Protein AF-A0A698FEM6-F1 (afdb_monomer)

Organism: Campylobacter jejuni (NCBI:txid197)

Radius of gyration: 14.8 Å; Cα contacts (8 Å, |Δi|>4): 70; chains: 1; bounding box: 32×26×43 Å

InterPro domains:
  IPR012312 Hemerythrin-like [PF01814] (4-113)
  IPR012827 Hemerythrin, metal-binding domain [TIGR02481] (4-114)
  IPR012827 Hemerythrin, metal-binding domain [cd12107] (4-113)
  IPR016131 Haemerythrin, iron-binding site [PS00550] (47-70)
  IPR035938 Hemerythrin-like superfamily [G3DSA:1.20.120.50] (2-117)
  IPR035938 Hemerythrin-like superfamily [SSF47188] (4-114)

Structure (mmCIF, N/CA/C/O backbone):
data_AF-A0A698FEM6-F1
#
_entry.id   AF-A0A698FEM6-F1
#
loop_
_atom_site.group_PDB
_atom_site.id
_atom_site.type_symbol
_atom_site.label_atom_id
_atom_site.label_alt_id
_atom_site.label_comp_id
_atom_site.label_asym_id
_atom_site.label_entity_id
_atom_site.label_seq_id
_atom_site.pdbx_PDB_ins_code
_atom_site.Cartn_x
_atom_site.Cartn_y
_atom_site.Cartn_z
_atom_site.occupancy
_atom_site.B_iso_or_equiv
_atom_site.auth_seq_id
_atom_site.auth_comp_id
_atom_site.auth_asym_id
_atom_site.auth_atom_id
_atom_site.pdbx_PDB_model_num
ATOM 1 N N . MET A 1 1 ? -10.055 13.466 13.449 1.00 62.91 1 MET A N 1
ATOM 2 C CA . MET A 1 1 ? -8.739 13.606 14.125 1.00 62.91 1 MET A CA 1
ATOM 3 C C . MET A 1 1 ? -7.825 12.403 13.871 1.00 62.91 1 MET A C 1
ATOM 5 O O . MET A 1 1 ? -6.694 12.647 13.484 1.00 62.91 1 MET A O 1
ATOM 9 N N . TYR A 1 2 ? -8.289 11.148 14.014 1.00 70.62 2 TYR A N 1
ATOM 10 C CA . TYR A 1 2 ? -7.604 9.957 13.457 1.00 70.62 2 TYR A CA 1
ATOM 11 C C . TYR A 1 2 ? -8.170 9.542 12.093 1.00 70.62 2 TYR A C 1
ATOM 13 O O . TYR A 1 2 ? -7.403 9.303 11.171 1.00 70.62 2 TYR A O 1
ATOM 21 N N . ASP A 1 3 ? -9.493 9.589 11.942 1.00 76.38 3 ASP A N 1
ATOM 22 C CA . ASP A 1 3 ? -10.199 9.291 10.687 1.00 76.38 3 ASP A CA 1
ATOM 23 C C . ASP A 1 3 ? -9.662 10.118 9.498 1.00 76.38 3 ASP A C 1
ATOM 25 O O . ASP A 1 3 ? -9.105 9.580 8.552 1.00 76.38 3 ASP A O 1
ATOM 29 N N . GLU A 1 4 ? -9.618 11.450 9.633 1.00 87.00 4 GLU A N 1
ATOM 30 C CA . GLU A 1 4 ? -9.022 12.348 8.622 1.00 87.00 4 GLU A CA 1
ATOM 31 C C . GLU A 1 4 ? -7.537 12.064 8.302 1.00 87.00 4 GLU A C 1
ATOM 33 O O . GLU A 1 4 ? -7.063 12.365 7.200 1.00 87.00 4 GLU A O 1
ATOM 38 N N . LEU A 1 5 ? -6.767 11.541 9.267 1.00 90.81 5 LEU A N 1
ATOM 39 C CA . LEU A 1 5 ? -5.367 11.167 9.046 1.00 90.81 5 LEU A CA 1
ATOM 40 C C . LEU A 1 5 ? -5.291 9.886 8.210 1.00 90.81 5 LEU A C 1
ATOM 42 O O . LEU A 1 5 ? -4.546 9.863 7.227 1.00 90.81 5 LEU A O 1
ATOM 46 N N . LEU A 1 6 ? -6.065 8.863 8.581 1.00 91.44 6 LEU A N 1
ATOM 47 C CA . LEU A 1 6 ? -6.136 7.583 7.876 1.00 91.44 6 LEU A CA 1
ATOM 48 C C . LEU A 1 6 ? -6.689 7.774 6.459 1.00 91.44 6 LEU A C 1
ATOM 50 O O . LEU A 1 6 ? -6.033 7.363 5.506 1.00 91.44 6 LEU A O 1
ATOM 54 N N . ASP A 1 7 ? -7.754 8.558 6.285 1.00 91.69 7 ASP A N 1
ATOM 55 C CA . ASP A 1 7 ? -8.291 8.941 4.972 1.00 91.69 7 ASP A CA 1
ATOM 56 C C . ASP A 1 7 ? -7.225 9.578 4.072 1.00 91.69 7 ASP A C 1
ATOM 58 O O . ASP A 1 7 ? -7.100 9.287 2.875 1.00 91.69 7 ASP A O 1
ATOM 62 N N . LYS A 1 8 ? -6.398 10.464 4.640 1.00 95.19 8 LYS A N 1
ATOM 63 C CA . LYS A 1 8 ? -5.298 11.092 3.900 1.00 95.19 8 LYS A CA 1
ATOM 64 C C . LYS A 1 8 ? -4.227 10.072 3.512 1.00 95.19 8 LYS A C 1
ATOM 66 O O . LYS A 1 8 ? -3.629 10.199 2.438 1.00 95.19 8 LYS A O 1
ATOM 71 N N . GLN A 1 9 ? -3.955 9.086 4.361 1.00 95.94 9 GLN A N 1
ATOM 72 C CA . GLN A 1 9 ? -3.014 8.003 4.072 1.00 95.94 9 GLN A CA 1
ATOM 73 C C . GLN A 1 9 ? -3.560 7.060 2.994 1.00 95.94 9 GLN A C 1
ATOM 75 O O . GLN A 1 9 ? -2.846 6.785 2.024 1.00 95.94 9 GLN A O 1
ATOM 80 N N . HIS A 1 10 ? -4.836 6.680 3.072 1.00 95.25 10 HIS A N 1
ATOM 81 C CA . HIS A 1 10 ? -5.548 5.929 2.036 1.00 95.25 10 HIS A CA 1
ATOM 82 C C . HIS A 1 10 ? -5.514 6.660 0.692 1.00 95.25 10 HIS A C 1
ATOM 84 O O . HIS A 1 10 ? -5.177 6.071 -0.337 1.00 95.25 10 HIS A O 1
ATOM 90 N N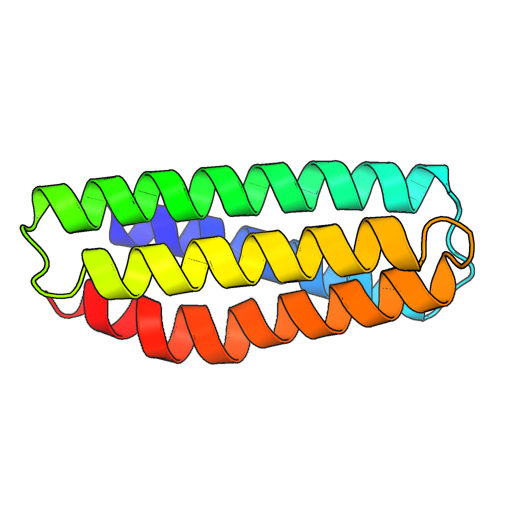 . LEU A 1 11 ? -5.747 7.977 0.687 1.00 95.50 11 LEU A N 1
ATOM 91 C CA . LEU A 1 11 ? -5.639 8.798 -0.521 1.00 95.50 11 LEU A CA 1
ATOM 92 C C . LEU A 1 11 ? -4.224 8.769 -1.120 1.00 95.50 11 LEU A C 1
ATOM 94 O O . LEU A 1 11 ? -4.068 8.782 -2.345 1.00 95.50 11 LEU A O 1
ATOM 98 N N . ASN A 1 12 ? -3.179 8.739 -0.291 1.00 96.62 12 ASN A N 1
ATOM 99 C CA . ASN A 1 12 ? -1.803 8.633 -0.778 1.00 96.62 12 ASN A CA 1
ATOM 100 C C . ASN A 1 12 ? -1.525 7.254 -1.398 1.00 96.62 12 ASN A C 1
ATOM 102 O O . ASN A 1 12 ? -0.910 7.194 -2.465 1.00 96.62 12 ASN A O 1
ATOM 106 N N . LEU A 1 13 ? -2.034 6.168 -0.804 1.00 96.62 13 LEU A N 1
ATOM 107 C CA . LEU A 1 13 ? -1.977 4.824 -1.396 1.00 96.62 13 LEU A CA 1
ATOM 108 C C . LEU A 1 13 ? -2.731 4.771 -2.733 1.00 96.62 13 LEU A C 1
ATOM 110 O O . LEU A 1 13 ? -2.207 4.249 -3.719 1.00 96.62 13 LEU A O 1
ATOM 114 N N . TYR A 1 14 ? -3.904 5.404 -2.821 1.00 95.12 14 TYR A N 1
ATOM 115 C CA . TYR A 1 14 ? -4.668 5.511 -4.067 1.00 95.12 14 TYR A CA 1
ATOM 116 C C . TYR A 1 14 ? -3.913 6.282 -5.159 1.00 95.12 14 TYR A C 1
ATOM 118 O O . TYR A 1 14 ? -3.853 5.859 -6.317 1.00 95.12 14 TYR A O 1
ATOM 126 N N . LYS A 1 15 ? -3.269 7.403 -4.811 1.00 96.69 15 LYS A N 1
ATOM 127 C CA . LYS A 1 15 ? -2.409 8.153 -5.744 1.00 96.69 15 LYS A CA 1
ATOM 128 C C . LYS A 1 15 ? -1.238 7.307 -6.241 1.00 96.69 15 LYS A C 1
ATOM 130 O O . LYS A 1 15 ? -0.924 7.352 -7.433 1.00 96.69 15 LYS A O 1
ATOM 135 N N . LEU A 1 16 ? -0.621 6.526 -5.356 1.00 96.50 16 LEU A N 1
ATOM 136 C CA . LEU A 1 16 ? 0.457 5.615 -5.723 1.00 96.50 16 LEU A CA 1
ATOM 137 C C . LEU A 1 16 ? -0.035 4.501 -6.661 1.00 96.50 16 LEU A C 1
ATOM 139 O O . LEU A 1 16 ? 0.638 4.205 -7.647 1.00 96.50 16 LEU A O 1
ATOM 143 N N . SER A 1 17 ? -1.233 3.963 -6.417 1.00 95.25 17 SER A N 1
ATOM 144 C CA . SER A 1 17 ? -1.892 2.976 -7.286 1.00 95.25 17 SER A CA 1
ATOM 145 C C . SER A 1 17 ? -2.102 3.520 -8.694 1.00 95.25 17 SER A C 1
ATOM 147 O O . SER A 1 17 ? -1.661 2.921 -9.674 1.00 95.25 17 SER A O 1
ATOM 149 N N . ASN A 1 18 ? -2.635 4.737 -8.813 1.00 94.88 18 ASN A N 1
ATOM 150 C CA . ASN A 1 18 ? -2.796 5.390 -10.112 1.00 94.88 18 ASN A CA 1
ATOM 151 C C . ASN A 1 18 ? -1.460 5.606 -10.832 1.00 94.88 18 ASN A C 1
ATOM 153 O O . ASN A 1 18 ? -1.346 5.348 -12.032 1.00 94.88 18 ASN A O 1
ATOM 157 N N . LYS A 1 19 ? -0.429 6.057 -10.107 1.00 94.19 19 LYS A N 1
ATOM 158 C CA . LYS A 1 19 ? 0.922 6.236 -10.657 1.00 94.19 19 LYS A CA 1
ATOM 159 C C . LYS A 1 19 ? 1.477 4.917 -11.197 1.00 94.19 19 LYS A C 1
ATOM 161 O O . LYS A 1 19 ? 2.024 4.900 -12.298 1.00 94.19 19 LYS A O 1
ATOM 166 N N . LEU A 1 20 ? 1.299 3.822 -10.464 1.00 93.69 20 LEU A N 1
ATOM 167 C CA . LEU A 1 20 ? 1.783 2.502 -10.854 1.00 93.69 20 LEU A CA 1
ATOM 168 C C . LEU A 1 20 ? 1.002 1.923 -12.048 1.00 93.69 20 LEU A C 1
ATOM 170 O O . LEU A 1 20 ? 1.610 1.461 -13.013 1.00 93.69 20 LEU A O 1
ATOM 174 N N . SER A 1 21 ? -0.322 2.081 -12.066 1.00 93.81 21 SER A N 1
ATOM 175 C CA . SER A 1 21 ? -1.173 1.750 -13.216 1.00 93.81 21 SER A CA 1
ATOM 176 C C . SER A 1 21 ? -0.783 2.521 -14.488 1.00 93.81 21 SER A C 1
ATOM 178 O O . SER A 1 21 ? -0.842 1.973 -15.588 1.00 93.81 21 SER A O 1
ATOM 180 N N . LEU A 1 22 ? -0.360 3.787 -14.377 1.00 93.31 22 LEU A N 1
ATOM 181 C CA . LEU A 1 22 ? 0.170 4.554 -15.514 1.00 93.31 22 LEU A CA 1
ATOM 182 C C . LEU A 1 22 ? 1.560 4.075 -15.944 1.00 93.31 22 LEU A C 1
ATOM 184 O O . LEU A 1 22 ? 1.859 4.050 -17.138 1.00 93.31 22 LEU A O 1
ATOM 188 N N . MET A 1 23 ? 2.407 3.683 -14.991 1.00 92.38 23 MET A N 1
ATOM 189 C CA . MET A 1 23 ? 3.723 3.112 -15.275 1.00 92.38 23 MET A CA 1
ATOM 190 C C . MET A 1 23 ? 3.613 1.805 -16.064 1.00 92.38 23 MET A C 1
ATOM 192 O O . MET A 1 23 ? 4.338 1.654 -17.041 1.00 92.38 23 MET A O 1
ATOM 196 N N . ASN A 1 24 ? 2.647 0.939 -15.743 1.00 91.69 24 ASN A N 1
ATOM 197 C CA . ASN A 1 24 ? 2.397 -0.314 -16.471 1.00 91.69 24 ASN A CA 1
ATOM 198 C C . ASN A 1 24 ? 2.005 -0.126 -17.950 1.00 91.69 24 ASN A C 1
ATOM 200 O O . ASN A 1 24 ? 2.057 -1.076 -18.722 1.00 91.69 24 ASN A O 1
ATOM 204 N N . LYS A 1 25 ? 1.645 1.090 -18.382 1.00 92.38 25 LYS A N 1
ATOM 205 C CA . LYS A 1 25 ? 1.312 1.394 -19.787 1.00 92.38 25 LYS A CA 1
ATOM 206 C C . LYS A 1 25 ? 2.528 1.782 -20.637 1.00 92.38 25 LYS A C 1
ATOM 208 O O . LYS A 1 25 ? 2.365 2.095 -21.814 1.00 92.38 25 LYS A O 1
ATOM 213 N N . ARG A 1 26 ? 3.734 1.823 -20.060 1.00 91.44 26 ARG A N 1
ATOM 214 C CA . ARG A 1 26 ? 4.970 2.225 -20.750 1.00 91.44 26 ARG A CA 1
ATOM 215 C C . ARG A 1 26 ? 6.178 1.427 -20.266 1.00 91.44 26 ARG A C 1
ATOM 217 O O . ARG A 1 26 ? 6.121 0.733 -19.259 1.00 91.44 26 ARG A O 1
ATOM 224 N N . CYS A 1 27 ? 7.309 1.574 -20.951 1.00 86.56 27 CYS A N 1
ATOM 225 C CA . CYS A 1 27 ? 8.578 1.039 -20.461 1.00 86.56 27 CYS A CA 1
ATOM 226 C C . CYS A 1 27 ? 9.016 1.786 -19.192 1.00 86.56 27 CYS A C 1
ATOM 228 O O . CYS A 1 27 ? 9.215 3.003 -19.216 1.00 86.56 27 CYS A O 1
ATOM 230 N N . VAL A 1 28 ? 9.177 1.044 -18.098 1.00 90.50 28 VAL A N 1
ATOM 231 C CA . VAL A 1 28 ? 9.593 1.560 -16.788 1.00 90.50 28 VAL A CA 1
ATOM 232 C C . VAL A 1 28 ? 11.080 1.310 -16.576 1.00 90.50 28 VAL A C 1
ATOM 234 O O . VAL A 1 28 ? 11.563 0.189 -16.740 1.00 90.50 28 VAL A O 1
ATOM 237 N N . SER A 1 29 ? 11.817 2.342 -16.168 1.00 90.56 29 SER A N 1
ATOM 238 C CA . SER A 1 29 ? 13.222 2.182 -15.795 1.00 90.56 29 SER A CA 1
ATOM 239 C C . SER A 1 29 ? 13.390 1.601 -14.385 1.00 90.56 29 SER A C 1
ATOM 241 O O . SER A 1 29 ? 12.567 1.801 -13.488 1.00 90.56 29 SER A O 1
ATOM 243 N N . SER A 1 30 ? 14.533 0.955 -14.141 1.00 88.56 30 SER A N 1
ATOM 244 C CA . SER A 1 30 ? 14.896 0.436 -12.813 1.00 88.56 30 SER A CA 1
ATOM 245 C C . SER A 1 30 ? 14.970 1.529 -11.738 1.00 88.56 30 SER A C 1
ATOM 247 O O . SER A 1 30 ? 14.726 1.268 -10.561 1.00 88.56 30 SER A O 1
ATOM 249 N N . LYS A 1 31 ? 15.292 2.768 -12.126 1.00 92.00 31 LYS A N 1
ATOM 250 C CA . LYS A 1 31 ? 15.326 3.921 -11.219 1.00 92.00 31 LYS A CA 1
ATOM 251 C C . LYS A 1 31 ? 13.919 4.357 -10.816 1.00 92.00 31 LYS A C 1
ATOM 253 O O . LYS A 1 31 ? 13.686 4.599 -9.635 1.00 92.00 31 LYS A O 1
ATOM 258 N N . GLU A 1 32 ? 12.992 4.431 -11.769 1.00 92.19 32 GLU A N 1
ATOM 259 C CA . GLU A 1 32 ? 11.599 4.807 -11.499 1.00 92.19 32 GLU A CA 1
ATOM 260 C C . GLU A 1 32 ? 10.921 3.809 -10.560 1.00 92.19 32 GLU A C 1
ATOM 262 O O . GLU A 1 32 ? 10.318 4.223 -9.570 1.00 92.19 32 GLU A O 1
ATOM 267 N N . ILE A 1 33 ? 11.080 2.503 -10.805 1.00 92.44 33 ILE A N 1
ATOM 268 C CA . ILE A 1 33 ? 10.468 1.495 -9.931 1.00 92.44 33 ILE A CA 1
ATOM 269 C C . ILE A 1 33 ? 11.073 1.509 -8.525 1.00 92.44 33 ILE A C 1
ATOM 271 O O . ILE A 1 33 ? 10.334 1.429 -7.554 1.00 92.44 33 ILE A O 1
ATOM 275 N N . LYS A 1 34 ? 12.388 1.724 -8.372 1.00 92.38 34 LYS A N 1
ATOM 276 C CA . LYS A 1 34 ? 13.015 1.858 -7.042 1.00 92.38 34 LYS A CA 1
ATOM 277 C C . LYS A 1 34 ? 12.440 3.018 -6.228 1.00 92.38 34 LYS A C 1
ATOM 279 O O . LYS A 1 34 ? 12.288 2.889 -5.016 1.00 92.38 34 LYS A O 1
ATOM 284 N N . ILE A 1 35 ? 12.125 4.140 -6.879 1.00 94.44 35 ILE A N 1
ATOM 285 C CA . ILE A 1 35 ? 11.487 5.287 -6.217 1.00 94.44 35 ILE A CA 1
ATOM 286 C C . ILE A 1 35 ? 10.091 4.894 -5.729 1.00 94.44 35 ILE A C 1
ATOM 288 O O . ILE A 1 35 ? 9.769 5.136 -4.570 1.00 94.44 35 ILE A O 1
ATOM 292 N N . VAL A 1 36 ? 9.300 4.241 -6.583 1.00 94.50 36 VAL A N 1
ATOM 293 C CA . VAL A 1 36 ? 7.945 3.789 -6.236 1.00 94.50 36 VAL A CA 1
ATOM 294 C C . VAL A 1 36 ? 7.950 2.731 -5.138 1.00 94.50 36 VAL A C 1
ATOM 296 O O . VAL A 1 36 ? 7.127 2.803 -4.237 1.00 94.50 36 VAL A O 1
ATOM 299 N N . LEU A 1 37 ? 8.898 1.794 -5.151 1.00 94.31 37 LEU A N 1
ATOM 300 C CA . LEU A 1 37 ? 9.054 0.799 -4.088 1.00 94.31 37 LEU A CA 1
ATOM 301 C C . LEU A 1 37 ? 9.325 1.447 -2.733 1.00 94.31 37 LEU A C 1
ATOM 303 O O . LEU A 1 37 ? 8.708 1.087 -1.733 1.00 94.31 37 LEU A O 1
ATOM 307 N N . LYS A 1 38 ? 10.241 2.420 -2.702 1.00 95.38 38 LYS A N 1
ATOM 308 C CA . LYS A 1 38 ? 10.545 3.161 -1.477 1.00 95.38 38 LYS A CA 1
ATOM 309 C C . LYS A 1 38 ? 9.316 3.925 -0.982 1.00 95.38 38 LYS A C 1
ATOM 311 O O . LYS A 1 38 ? 9.032 3.903 0.208 1.00 95.38 38 LYS A O 1
ATOM 316 N N . GLU A 1 39 ? 8.601 4.582 -1.891 1.00 96.56 39 GLU A N 1
ATOM 317 C CA . GLU A 1 39 ? 7.364 5.309 -1.592 1.00 96.56 39 GLU A CA 1
ATOM 318 C C . GLU A 1 39 ? 6.281 4.369 -1.037 1.00 96.56 39 GLU A C 1
ATOM 320 O O . GLU A 1 39 ? 5.718 4.659 0.015 1.00 96.56 39 GLU A O 1
ATOM 325 N N . LEU A 1 40 ? 6.067 3.208 -1.666 1.00 96.38 40 LEU A N 1
ATOM 326 C CA . LEU A 1 40 ? 5.115 2.186 -1.222 1.00 96.38 40 LEU A CA 1
ATOM 327 C C . LEU A 1 40 ? 5.401 1.719 0.204 1.00 96.38 40 LEU A C 1
ATOM 329 O O . LEU A 1 40 ? 4.512 1.744 1.048 1.00 96.38 40 LEU A O 1
ATOM 333 N N . LEU A 1 41 ? 6.642 1.311 0.478 1.00 95.38 41 LEU A N 1
ATOM 334 C CA . LEU A 1 41 ? 7.019 0.786 1.791 1.00 95.38 41 LEU A CA 1
ATOM 335 C C . LEU A 1 41 ? 6.889 1.846 2.887 1.00 95.38 41 LEU A C 1
ATOM 337 O O . LEU A 1 41 ? 6.494 1.515 4.000 1.00 95.38 41 LEU A O 1
ATOM 341 N N . ILE A 1 42 ? 7.196 3.111 2.592 1.00 96.75 42 ILE A N 1
ATOM 342 C CA . ILE A 1 42 ? 7.006 4.207 3.551 1.00 96.75 42 ILE A CA 1
ATOM 343 C C . ILE A 1 42 ? 5.517 4.410 3.837 1.00 96.75 42 ILE A C 1
ATOM 345 O O . ILE A 1 42 ? 5.136 4.471 5.003 1.00 96.75 42 ILE A O 1
ATOM 349 N N . LEU A 1 43 ? 4.683 4.486 2.793 1.00 96.81 43 LEU A N 1
ATOM 350 C CA . LEU A 1 43 ? 3.245 4.709 2.952 1.00 96.81 43 LEU A CA 1
ATOM 351 C C . LEU A 1 43 ? 2.569 3.570 3.720 1.00 96.81 43 LEU A C 1
ATOM 353 O O . LEU A 1 43 ? 1.800 3.855 4.629 1.00 96.81 43 LEU A O 1
ATOM 357 N N . LEU A 1 44 ? 2.888 2.308 3.406 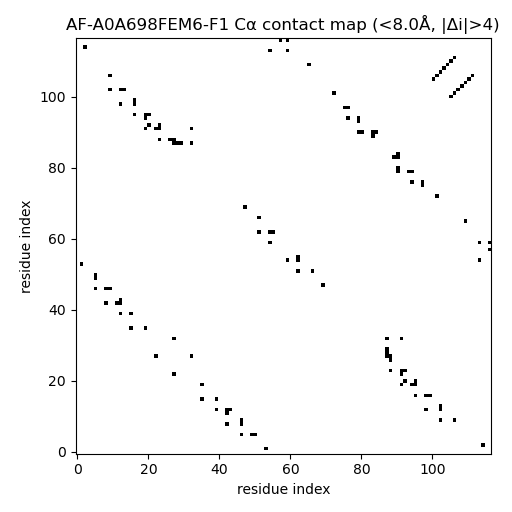1.00 96.44 44 LEU A N 1
ATOM 358 C CA . LEU A 1 44 ? 2.326 1.153 4.113 1.00 96.44 44 LEU A CA 1
ATOM 359 C C . LEU A 1 44 ? 2.758 1.109 5.578 1.00 96.44 44 LEU A C 1
ATOM 361 O O . LEU A 1 44 ? 1.913 0.959 6.448 1.00 96.44 44 LEU A O 1
ATOM 365 N N . ASN A 1 45 ? 4.053 1.279 5.868 1.00 95.56 45 ASN A N 1
ATOM 366 C CA . ASN A 1 45 ? 4.528 1.232 7.253 1.00 95.56 45 ASN A CA 1
ATOM 367 C C . ASN A 1 45 ? 3.943 2.364 8.105 1.00 95.56 45 ASN A C 1
ATOM 369 O O . ASN A 1 45 ? 3.583 2.125 9.251 1.00 95.56 45 ASN A O 1
ATOM 373 N N . HIS A 1 46 ? 3.841 3.581 7.559 1.00 95.94 46 HIS A N 1
ATOM 374 C CA . HIS A 1 46 ? 3.195 4.687 8.267 1.00 95.94 46 HIS A CA 1
ATOM 375 C C . HIS A 1 46 ? 1.718 4.396 8.516 1.00 95.94 46 HIS A C 1
ATOM 377 O O . HIS A 1 46 ? 1.258 4.534 9.642 1.00 95.94 46 HIS A O 1
ATOM 383 N N . HIS A 1 47 ? 1.003 3.959 7.479 1.00 96.62 47 HIS A N 1
ATOM 384 C CA . HIS A 1 47 ? -0.420 3.682 7.578 1.00 96.62 47 HIS A CA 1
ATOM 385 C C . HIS A 1 47 ? -0.729 2.597 8.613 1.00 96.62 47 HIS A C 1
ATOM 387 O O . HIS A 1 47 ? -1.474 2.848 9.555 1.00 96.62 47 HIS A O 1
ATOM 393 N N . PHE A 1 48 ? -0.070 1.442 8.503 1.00 97.38 48 PHE A N 1
ATOM 394 C CA . PHE A 1 48 ? -0.254 0.337 9.440 1.00 97.38 48 PHE A CA 1
ATOM 395 C C . PHE A 1 48 ? 0.134 0.726 1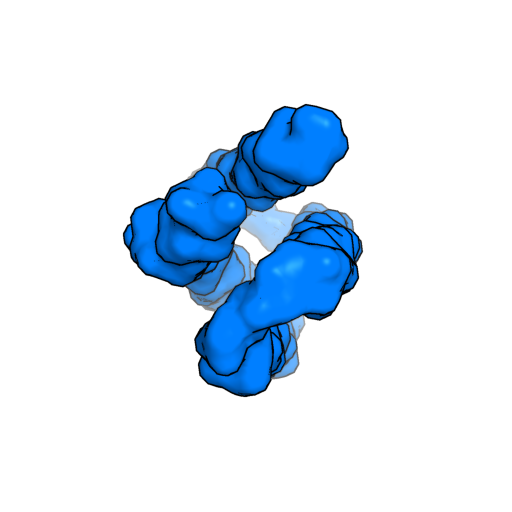0.866 1.00 97.38 48 PHE A C 1
ATOM 397 O O . PHE A 1 48 ? -0.593 0.410 11.797 1.00 97.38 48 PHE A O 1
ATOM 404 N N . SER A 1 49 ? 1.241 1.449 11.057 1.00 96.81 49 SER A N 1
ATOM 405 C CA . SER A 1 49 ? 1.665 1.867 12.398 1.00 96.81 49 SER A CA 1
ATOM 406 C C . SER A 1 49 ? 0.673 2.829 13.054 1.00 96.81 49 SER A C 1
ATOM 408 O O . SER A 1 49 ? 0.409 2.701 14.250 1.00 96.81 49 SER A O 1
ATOM 410 N N . ASP A 1 50 ? 0.158 3.806 12.306 1.00 96.25 50 ASP A N 1
ATOM 411 C CA . ASP A 1 50 ? -0.778 4.799 12.839 1.00 96.25 50 ASP A CA 1
ATOM 412 C C . ASP A 1 50 ? -2.147 4.168 13.121 1.00 96.25 50 ASP A C 1
ATOM 414 O O . ASP A 1 50 ? -2.752 4.440 14.161 1.00 96.25 50 ASP A O 1
ATOM 418 N N . GLU A 1 51 ? -2.609 3.278 12.241 1.00 96.19 51 GLU A N 1
ATOM 419 C CA . GLU A 1 51 ? -3.847 2.530 12.441 1.00 96.19 51 GLU A CA 1
ATOM 420 C C . GLU A 1 51 ? -3.737 1.578 13.638 1.00 96.19 51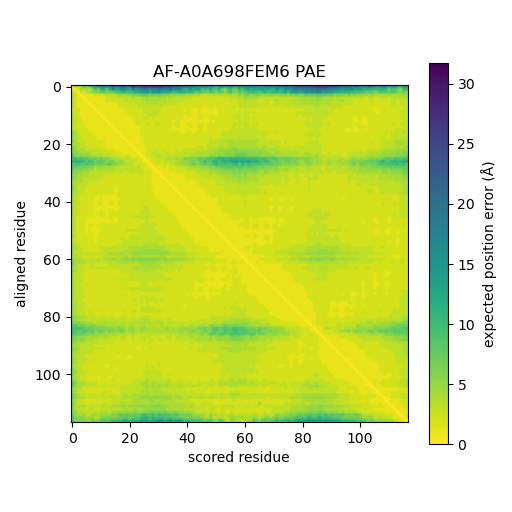 GLU A C 1
ATOM 422 O O . GLU A 1 51 ? -4.585 1.603 14.523 1.00 96.19 51 GLU A O 1
ATOM 427 N N . GLU A 1 52 ? -2.662 0.796 13.748 1.00 96.69 52 GLU A N 1
ATOM 428 C CA . GLU A 1 52 ? -2.448 -0.108 14.883 1.00 96.69 52 GLU A CA 1
ATOM 429 C C . GLU A 1 52 ? -2.399 0.649 16.218 1.00 96.69 52 GLU A C 1
ATOM 431 O O . GLU A 1 52 ? -2.947 0.178 17.219 1.00 96.69 52 GLU A O 1
ATOM 436 N N . ALA A 1 53 ? -1.774 1.830 16.244 1.00 95.69 53 ALA A N 1
ATOM 437 C CA . ALA A 1 53 ? -1.755 2.694 17.421 1.00 95.69 53 ALA A CA 1
ATOM 438 C C . ALA A 1 53 ? -3.160 3.210 17.769 1.00 95.69 53 ALA A C 1
ATOM 440 O O . ALA A 1 53 ? -3.543 3.221 18.943 1.00 95.69 53 ALA A O 1
ATOM 441 N N . PHE A 1 54 ? -3.948 3.586 16.760 1.00 94.62 54 PHE A N 1
ATOM 442 C CA . PHE A 1 54 ? -5.344 3.973 16.938 1.00 94.62 54 PHE A CA 1
ATOM 443 C C . PHE A 1 54 ? -6.189 2.814 17.483 1.00 94.62 54 PHE A C 1
ATOM 445 O O . PHE A 1 54 ? -6.859 2.965 18.503 1.00 94.62 54 PHE A O 1
ATOM 452 N N . MET A 1 55 ? -6.077 1.629 16.884 1.00 95.62 55 MET A N 1
ATOM 453 C CA . MET A 1 55 ? -6.756 0.406 17.315 1.00 95.62 55 MET A CA 1
ATOM 454 C C . MET A 1 55 ? -6.412 0.028 18.760 1.00 95.62 55 MET A C 1
ATOM 456 O O . MET A 1 55 ? -7.289 -0.369 19.526 1.00 95.62 55 MET A O 1
ATOM 460 N N . GLN A 1 56 ? -5.145 0.170 19.162 1.00 96.31 56 GLN A N 1
ATOM 461 C CA . GLN A 1 56 ? -4.724 -0.024 20.552 1.00 96.31 56 GLN A CA 1
ATOM 462 C C . GLN A 1 56 ? -5.367 0.999 21.490 1.00 96.31 56 GLN A C 1
ATOM 464 O O . GLN A 1 56 ? -5.824 0.631 22.573 1.00 96.31 56 GLN A O 1
ATOM 469 N N . HIS A 1 57 ? -5.414 2.268 21.077 1.00 94.19 57 HIS A N 1
ATOM 470 C CA . HIS A 1 57 ? -5.987 3.353 21.868 1.00 94.19 57 HIS A CA 1
ATOM 471 C C . HIS A 1 57 ? -7.479 3.142 22.149 1.00 94.19 57 HIS A C 1
ATOM 473 O O . HIS A 1 57 ? -7.911 3.323 23.286 1.00 94.19 57 HIS A O 1
ATOM 479 N N . ILE A 1 58 ? -8.242 2.700 21.146 1.00 93.75 58 ILE A N 1
ATOM 480 C CA . ILE A 1 58 ? -9.678 2.404 21.284 1.00 93.75 58 ILE A CA 1
ATOM 481 C C . ILE A 1 58 ? -9.961 0.994 21.827 1.00 93.75 58 ILE A C 1
ATOM 483 O O . ILE A 1 58 ? -11.116 0.595 21.929 1.00 93.75 58 ILE A O 1
ATOM 487 N N . GLN A 1 59 ? -8.919 0.230 22.177 1.00 95.56 59 GLN A N 1
ATOM 488 C CA . GLN A 1 59 ? -9.020 -1.157 22.647 1.00 95.56 59 GLN A CA 1
ATOM 489 C C . GLN A 1 59 ? -9.799 -2.066 21.682 1.00 95.56 59 GLN A C 1
ATOM 491 O O . GLN A 1 59 ? -10.602 -2.901 22.103 1.00 95.56 59 GLN A O 1
ATOM 496 N N . TYR A 1 60 ? -9.549 -1.911 20.380 1.00 96.12 60 TYR A N 1
ATOM 497 C CA . TYR A 1 60 ? -10.245 -2.660 19.343 1.00 96.12 60 TYR A CA 1
ATOM 498 C C . TYR A 1 60 ? -10.065 -4.180 19.544 1.00 96.12 60 TYR A C 1
ATOM 500 O O . TYR A 1 60 ? -8.925 -4.665 19.593 1.00 96.12 60 TYR A O 1
ATOM 508 N N . PRO A 1 61 ? -11.161 -4.955 19.652 1.00 95.69 61 PRO A N 1
ATOM 509 C CA . PRO A 1 61 ? -11.112 -6.354 20.084 1.00 95.69 61 PRO A CA 1
ATOM 510 C C . PRO A 1 61 ? -10.334 -7.258 19.120 1.00 95.69 61 PRO A C 1
ATOM 512 O O . PRO A 1 61 ? -9.646 -8.183 19.556 1.00 95.69 61 PRO A O 1
ATOM 515 N N . ASP A 1 62 ? -10.373 -6.957 17.820 1.00 96.12 62 ASP A N 1
ATOM 516 C CA . ASP A 1 62 ? -9.760 -7.780 16.774 1.00 96.12 62 ASP A CA 1
ATOM 517 C C . ASP A 1 62 ? -8.369 -7.288 16.334 1.00 96.12 62 ASP A C 1
ATOM 519 O O . ASP A 1 62 ? -7.849 -7.712 15.298 1.00 96.12 62 ASP A O 1
ATOM 523 N N . LEU A 1 63 ? -7.698 -6.455 17.144 1.00 96.44 63 LEU A N 1
ATOM 524 C CA . LEU A 1 63 ? -6.365 -5.908 16.842 1.00 96.44 63 LEU A CA 1
ATOM 525 C C . LEU A 1 63 ? -5.354 -6.993 16.445 1.00 96.44 63 LEU A C 1
ATOM 527 O O . LEU A 1 63 ? -4.599 -6.846 15.486 1.00 96.44 63 LEU A O 1
ATOM 531 N N . SER A 1 64 ? -5.346 -8.120 17.160 1.00 97.06 64 SER A N 1
ATOM 532 C CA . SER A 1 64 ? -4.430 -9.225 16.857 1.00 97.06 64 SER A CA 1
ATOM 533 C C . SER A 1 64 ? -4.671 -9.823 15.466 1.00 97.06 64 SER A C 1
ATOM 535 O O . SER A 1 64 ? -3.722 -10.265 14.814 1.00 97.06 64 SER A O 1
ATOM 537 N N . ALA A 1 65 ? -5.927 -9.874 15.014 1.00 97.00 65 ALA A N 1
ATOM 538 C CA . ALA A 1 65 ? -6.272 -10.363 13.685 1.00 97.00 65 ALA A CA 1
ATOM 539 C C . ALA A 1 65 ? -5.830 -9.380 12.603 1.00 97.00 65 ALA A C 1
ATOM 541 O O . ALA A 1 65 ? -5.165 -9.802 11.655 1.00 97.00 65 ALA A O 1
ATOM 542 N N . HIS A 1 66 ? -6.091 -8.091 12.805 1.00 97.19 66 HIS A N 1
ATOM 543 C CA . HIS A 1 66 ? -5.701 -7.023 11.884 1.00 97.19 66 HIS A CA 1
ATOM 544 C C . HIS A 1 66 ? -4.181 -6.933 11.699 1.00 97.19 66 HIS A C 1
ATOM 546 O O . HIS A 1 66 ? -3.681 -6.973 10.577 1.00 97.19 66 HIS A O 1
ATOM 552 N N . LEU A 1 67 ? -3.413 -7.029 12.792 1.00 97.19 67 LEU A N 1
ATOM 553 C CA . LEU A 1 67 ? -1.945 -7.121 12.756 1.00 97.19 67 LEU A CA 1
ATOM 554 C C . LEU A 1 67 ? -1.428 -8.263 11.862 1.00 97.19 67 LEU A C 1
ATOM 556 O O . LEU A 1 67 ? -0.373 -8.156 11.231 1.00 97.19 67 LEU A O 1
ATOM 560 N N . ARG A 1 68 ? -2.140 -9.397 11.804 1.00 97.94 68 ARG A N 1
ATOM 561 C CA . ARG A 1 68 ? -1.765 -10.514 10.918 1.00 97.94 68 ARG A CA 1
ATOM 562 C C . ARG A 1 68 ? -2.050 -10.199 9.452 1.00 97.94 68 ARG A C 1
ATOM 564 O O . ARG A 1 68 ? -1.315 -10.694 8.596 1.00 97.94 68 ARG A O 1
ATOM 571 N N . ILE A 1 69 ? -3.081 -9.406 9.167 1.00 97.06 69 ILE A N 1
ATOM 572 C CA . ILE A 1 69 ? -3.405 -8.933 7.818 1.00 97.06 69 ILE A CA 1
ATOM 573 C C . ILE A 1 69 ? -2.287 -8.009 7.326 1.00 97.06 69 ILE A C 1
ATOM 575 O O . ILE A 1 69 ? -1.690 -8.312 6.291 1.00 97.06 69 ILE A O 1
ATOM 579 N N . HIS A 1 70 ? -1.888 -7.005 8.115 1.00 97.62 70 HIS A N 1
ATOM 580 C CA . HIS A 1 70 ? -0.765 -6.110 7.785 1.00 97.62 70 HIS A CA 1
ATOM 581 C C . HIS A 1 70 ? 0.526 -6.872 7.487 1.00 97.62 70 HIS A C 1
ATOM 583 O O . HIS A 1 70 ? 1.155 -6.689 6.442 1.00 97.62 70 HIS A O 1
ATOM 589 N N . ARG A 1 71 ? 0.895 -7.813 8.366 1.00 97.00 71 ARG A N 1
ATOM 590 C CA . ARG A 1 71 ? 2.084 -8.657 8.165 1.00 97.00 71 ARG A CA 1
ATOM 591 C C . ARG A 1 71 ? 2.008 -9.463 6.873 1.00 97.00 71 ARG A C 1
ATOM 593 O O . ARG A 1 71 ? 3.008 -9.579 6.170 1.00 97.00 71 ARG A O 1
ATOM 600 N N . ARG A 1 72 ? 0.838 -10.017 6.543 1.00 97.19 72 ARG A N 1
ATOM 601 C CA . ARG A 1 72 ? 0.643 -10.775 5.300 1.00 97.19 72 ARG A CA 1
ATOM 602 C C . ARG A 1 72 ? 0.807 -9.883 4.073 1.00 97.19 72 ARG A C 1
ATOM 604 O O . ARG A 1 72 ? 1.451 -10.312 3.120 1.00 97.19 72 ARG A O 1
ATOM 611 N N . ILE A 1 73 ? 0.262 -8.668 4.103 1.00 97.12 73 ILE A N 1
ATOM 612 C CA . ILE A 1 73 ? 0.398 -7.695 3.014 1.00 97.12 73 ILE A CA 1
ATOM 613 C C . ILE A 1 73 ? 1.876 -7.353 2.792 1.00 97.12 73 ILE A C 1
ATOM 615 O O . ILE A 1 73 ? 2.361 -7.453 1.665 1.00 97.12 73 ILE A O 1
ATOM 619 N N . LEU A 1 74 ? 2.620 -7.033 3.857 1.00 96.44 74 LEU A N 1
ATOM 620 C CA . LEU A 1 74 ? 4.054 -6.739 3.754 1.00 96.44 74 LEU A CA 1
ATOM 621 C C . LEU A 1 74 ? 4.837 -7.917 3.160 1.00 96.44 74 LEU A C 1
ATOM 623 O O . LEU A 1 74 ? 5.600 -7.722 2.215 1.00 96.44 74 LEU A O 1
ATOM 627 N N . MET A 1 75 ? 4.578 -9.146 3.620 1.00 96.38 75 MET A N 1
ATOM 628 C CA . MET A 1 75 ? 5.206 -10.344 3.049 1.00 96.38 75 MET A CA 1
ATOM 629 C C . MET A 1 75 ? 4.879 -10.521 1.560 1.00 96.38 75 MET A C 1
ATOM 631 O O . MET A 1 75 ? 5.744 -10.912 0.780 1.00 96.38 75 MET A O 1
ATOM 635 N N . GLN A 1 76 ? 3.642 -10.248 1.133 1.00 96.25 76 GLN A N 1
ATOM 636 C CA . GLN A 1 76 ? 3.269 -10.323 -0.283 1.00 96.25 76 GLN A CA 1
ATOM 637 C C . GLN A 1 76 ? 4.038 -9.299 -1.126 1.00 96.25 76 GLN A C 1
ATOM 639 O O . GLN A 1 76 ? 4.575 -9.659 -2.175 1.00 96.25 76 GLN A O 1
ATOM 644 N N . VAL A 1 77 ? 4.142 -8.053 -0.653 1.00 95.88 77 VAL A N 1
ATOM 645 C CA . VAL A 1 77 ? 4.917 -6.996 -1.320 1.00 95.88 77 VAL A CA 1
ATOM 646 C C . VAL A 1 77 ? 6.394 -7.390 -1.421 1.00 95.88 77 VAL A C 1
ATOM 648 O O . VAL A 1 77 ? 6.967 -7.345 -2.511 1.00 95.88 77 VAL A O 1
ATOM 651 N N . GLU A 1 78 ? 7.006 -7.840 -0.325 1.00 95.19 78 GLU A N 1
ATOM 652 C CA . GLU A 1 78 ? 8.402 -8.296 -0.303 1.00 95.19 78 GLU A CA 1
ATOM 653 C C . GLU A 1 78 ? 8.645 -9.457 -1.274 1.00 95.19 78 GLU A C 1
ATOM 655 O O . GLU A 1 78 ? 9.597 -9.426 -2.059 1.00 95.19 78 GLU A O 1
ATOM 660 N N . ASN A 1 79 ? 7.750 -10.447 -1.290 1.00 96.19 79 ASN A N 1
ATOM 661 C CA . ASN A 1 79 ? 7.844 -11.590 -2.195 1.00 96.19 79 ASN A CA 1
ATOM 662 C C . ASN A 1 79 ? 7.803 -11.168 -3.668 1.00 96.19 79 ASN A C 1
ATOM 664 O O . ASN A 1 79 ? 8.567 -11.706 -4.476 1.00 96.19 79 ASN A O 1
ATOM 668 N N . ILE A 1 80 ? 6.961 -10.192 -4.029 1.00 95.62 80 ILE A N 1
ATOM 669 C CA . ILE A 1 80 ? 6.908 -9.649 -5.394 1.00 95.62 80 ILE A CA 1
ATOM 670 C C . ILE A 1 80 ? 8.230 -8.971 -5.754 1.00 95.62 80 ILE A C 1
ATOM 672 O O . ILE A 1 80 ? 8.754 -9.208 -6.845 1.00 95.62 80 ILE A O 1
ATOM 676 N N . ILE A 1 81 ? 8.786 -8.170 -4.842 1.00 93.44 81 ILE A N 1
ATOM 677 C CA . ILE A 1 81 ? 10.049 -7.452 -5.057 1.00 93.44 81 ILE A CA 1
ATOM 678 C C . ILE A 1 81 ? 11.203 -8.437 -5.268 1.00 93.44 8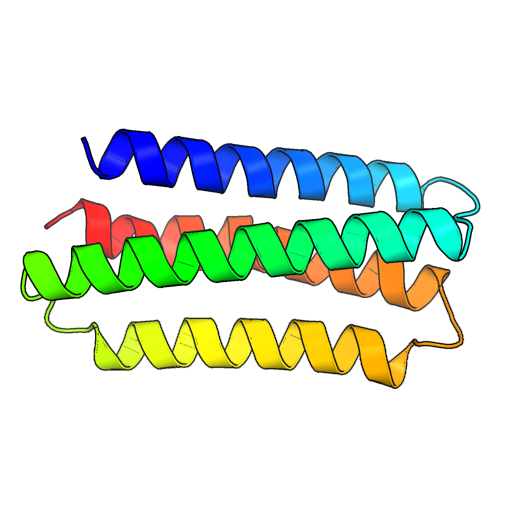1 ILE A C 1
ATOM 680 O O . ILE A 1 81 ? 11.969 -8.301 -6.225 1.00 93.44 81 ILE A O 1
ATOM 684 N N . ILE A 1 82 ? 11.325 -9.439 -4.395 1.00 93.38 82 ILE A N 1
ATOM 685 C CA . ILE A 1 82 ? 12.429 -10.405 -4.419 1.00 93.38 82 ILE A CA 1
ATOM 686 C C . ILE A 1 82 ? 12.342 -11.281 -5.674 1.00 93.38 82 ILE A C 1
ATOM 688 O O . ILE A 1 82 ? 13.309 -11.366 -6.440 1.00 93.38 82 ILE A O 1
ATOM 692 N N . SER A 1 83 ? 11.171 -11.876 -5.920 1.00 93.56 83 SER A N 1
ATOM 693 C CA . SER A 1 83 ? 10.969 -12.856 -6.997 1.00 93.56 83 SER A CA 1
ATOM 694 C C . SER A 1 83 ? 11.090 -12.240 -8.390 1.00 93.56 83 SER A C 1
ATOM 696 O O . SER A 1 83 ? 11.518 -12.910 -9.327 1.00 93.56 83 SER A O 1
ATOM 698 N N . ASN A 1 84 ? 10.764 -10.950 -8.531 1.00 91.75 84 ASN A N 1
ATOM 699 C CA . ASN A 1 84 ? 10.721 -10.265 -9.825 1.00 91.75 84 ASN A CA 1
ATOM 700 C C . ASN A 1 84 ? 11.811 -9.199 -9.984 1.00 91.75 84 ASN A C 1
ATOM 702 O O . ASN A 1 84 ? 11.748 -8.387 -10.903 1.00 91.75 84 ASN A O 1
ATOM 706 N N . SER A 1 85 ? 12.844 -9.208 -9.136 1.00 88.12 85 SER A N 1
ATOM 707 C CA . SER A 1 85 ? 13.949 -8.229 -9.148 1.00 88.12 85 SER A CA 1
ATOM 708 C C . SER A 1 85 ? 14.638 -8.039 -10.511 1.00 88.12 85 SER A C 1
ATOM 710 O O . SER A 1 85 ? 15.190 -6.970 -10.775 1.00 88.12 85 SER A O 1
ATOM 712 N N . LYS A 1 86 ? 14.580 -9.048 -11.391 1.00 90.12 86 LYS A N 1
ATOM 713 C CA . L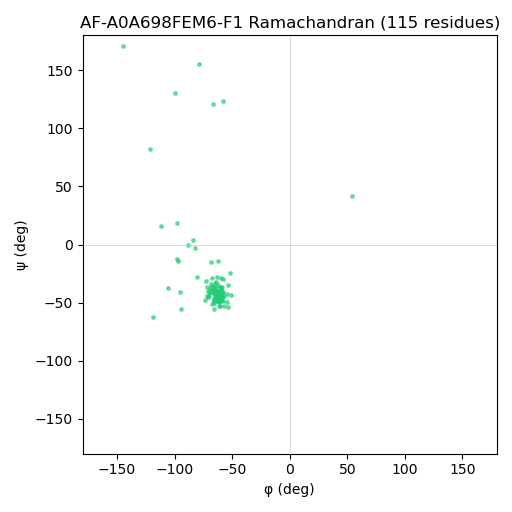YS A 1 86 ? 15.125 -9.018 -12.762 1.00 90.12 86 LYS A CA 1
ATOM 714 C C . LYS A 1 86 ? 14.092 -8.682 -13.847 1.00 90.12 86 LYS A C 1
ATOM 716 O O . LYS A 1 86 ? 14.486 -8.360 -14.964 1.00 90.12 86 LYS A O 1
ATOM 721 N N . PHE A 1 87 ? 12.799 -8.740 -13.535 1.00 92.31 87 PHE A N 1
ATOM 722 C CA . PHE A 1 87 ? 11.689 -8.587 -14.480 1.00 92.31 87 PHE A CA 1
ATOM 723 C C . PHE A 1 87 ? 10.799 -7.419 -14.047 1.00 92.31 87 PHE A C 1
ATOM 725 O O . PHE A 1 87 ? 9.779 -7.599 -13.386 1.00 92.31 87 PHE A O 1
ATOM 732 N N . ILE A 1 88 ? 11.216 -6.197 -14.399 1.00 90.69 88 ILE A N 1
ATOM 733 C CA . ILE A 1 88 ? 10.588 -4.954 -13.915 1.00 90.69 88 ILE A CA 1
ATOM 734 C C . ILE A 1 88 ? 9.104 -4.880 -14.282 1.00 90.69 88 ILE A C 1
ATOM 736 O O . ILE A 1 88 ? 8.313 -4.478 -13.443 1.00 90.69 88 ILE A O 1
ATOM 740 N N . ASN A 1 89 ? 8.726 -5.289 -15.492 1.00 90.69 89 ASN A N 1
ATOM 741 C CA . ASN A 1 89 ? 7.332 -5.310 -15.940 1.00 90.69 89 ASN A CA 1
ATOM 742 C C . ASN A 1 89 ? 6.462 -6.251 -15.091 1.00 90.69 89 ASN A C 1
ATOM 744 O O . ASN A 1 89 ? 5.390 -5.866 -14.642 1.00 90.69 89 ASN A O 1
ATOM 748 N N . VAL A 1 90 ? 6.957 -7.457 -14.802 1.00 92.69 90 VAL A N 1
ATOM 749 C CA . VAL A 1 90 ? 6.242 -8.422 -13.951 1.00 92.69 90 VAL A CA 1
ATOM 750 C C . VAL A 1 90 ? 6.143 -7.895 -12.518 1.00 92.69 90 VAL A C 1
ATOM 752 O O . VAL A 1 90 ? 5.107 -8.020 -11.868 1.00 92.69 90 VAL A O 1
ATOM 755 N N . MET A 1 91 ? 7.205 -7.249 -12.025 1.00 94.31 91 MET A N 1
ATOM 756 C CA . MET A 1 91 ? 7.191 -6.596 -10.718 1.00 94.31 91 MET A CA 1
ATOM 757 C C . MET A 1 91 ? 6.146 -5.475 -10.658 1.00 94.31 91 MET A C 1
ATOM 759 O O . MET A 1 91 ? 5.370 -5.427 -9.708 1.00 94.31 91 MET A O 1
ATOM 763 N N . THR A 1 92 ? 6.119 -4.570 -11.639 1.00 93.69 92 THR A N 1
ATOM 764 C CA . THR A 1 92 ? 5.206 -3.418 -11.639 1.00 93.69 92 THR A CA 1
ATOM 765 C C . THR A 1 92 ? 3.745 -3.848 -11.763 1.00 93.69 92 THR A C 1
ATOM 767 O O . THR A 1 92 ? 2.889 -3.271 -11.097 1.00 93.69 92 THR A O 1
ATOM 770 N N . GLU A 1 93 ? 3.453 -4.895 -12.537 1.00 94.00 93 GLU A N 1
ATOM 771 C CA . GLU A 1 93 ? 2.120 -5.508 -12.613 1.00 94.00 93 GLU A CA 1
ATOM 772 C C . GLU A 1 93 ? 1.710 -6.160 -11.287 1.00 94.00 93 GLU A C 1
ATOM 774 O O . GLU A 1 93 ? 0.605 -5.929 -10.795 1.00 94.00 93 GLU A O 1
ATOM 779 N N . GLY A 1 94 ? 2.608 -6.934 -10.667 1.00 95.06 94 GLY A N 1
ATOM 780 C CA . GLY A 1 94 ? 2.342 -7.579 -9.380 1.00 95.06 94 GLY A CA 1
ATOM 781 C C . GLY A 1 94 ? 2.076 -6.571 -8.261 1.00 95.06 94 GLY A C 1
ATOM 782 O O . GLY A 1 94 ? 1.137 -6.738 -7.484 1.00 95.06 94 GLY A O 1
ATOM 783 N N . LEU A 1 95 ? 2.869 -5.500 -8.202 1.00 95.38 95 LEU A N 1
ATOM 784 C CA . LEU A 1 95 ? 2.684 -4.421 -7.230 1.00 95.38 95 LEU A CA 1
ATOM 785 C C . LEU A 1 95 ? 1.380 -3.649 -7.466 1.00 95.38 95 LEU A C 1
ATOM 787 O O . LEU A 1 95 ? 0.718 -3.287 -6.500 1.00 95.38 95 LEU A O 1
ATOM 791 N N . ASP A 1 96 ? 0.997 -3.412 -8.726 1.00 95.06 96 ASP A N 1
ATOM 792 C CA . ASP A 1 96 ? -0.263 -2.735 -9.069 1.00 95.06 96 ASP A CA 1
ATOM 793 C C . ASP A 1 96 ? -1.460 -3.557 -8.605 1.00 95.06 96 ASP A C 1
ATOM 795 O O . ASP A 1 96 ? -2.397 -3.019 -8.018 1.00 95.06 96 ASP A O 1
ATOM 799 N N . LYS A 1 97 ? -1.390 -4.878 -8.795 1.00 95.44 97 LYS A N 1
ATOM 800 C CA . LYS A 1 97 ? -2.401 -5.803 -8.294 1.00 95.44 97 LYS A CA 1
ATOM 801 C C . 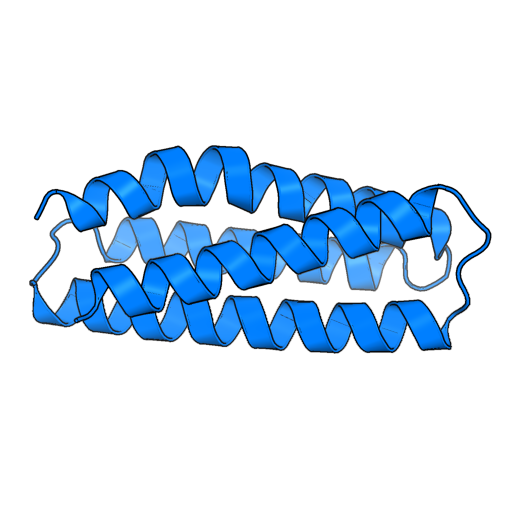LYS A 1 97 ? -2.497 -5.761 -6.768 1.00 95.44 97 LYS A C 1
ATOM 803 O O . LYS A 1 97 ? -3.581 -5.531 -6.250 1.00 95.44 97 LYS A O 1
ATOM 808 N N . VAL A 1 98 ? -1.381 -5.924 -6.054 1.00 95.75 98 VAL A N 1
ATOM 809 C CA . VAL A 1 98 ? -1.400 -5.909 -4.581 1.00 95.75 98 VAL A CA 1
ATOM 810 C C . VAL A 1 98 ? -1.893 -4.574 -4.041 1.00 95.75 98 VAL A C 1
ATOM 812 O O . VAL A 1 98 ? -2.671 -4.553 -3.097 1.00 95.75 98 VAL A O 1
ATOM 815 N N . LEU A 1 99 ? -1.504 -3.453 -4.646 1.00 95.56 99 LEU A N 1
ATOM 816 C CA . LEU A 1 99 ? -1.955 -2.146 -4.182 1.00 95.56 99 LEU A CA 1
ATOM 817 C C . LEU A 1 99 ? -3.459 -1.932 -4.418 1.00 95.56 99 LEU A C 1
ATOM 819 O O . LEU A 1 99 ? -4.120 -1.311 -3.590 1.00 95.56 99 LEU A O 1
ATOM 823 N N . LYS A 1 100 ? -4.020 -2.484 -5.500 1.00 94.69 100 LYS A N 1
ATOM 824 C CA . LYS A 1 100 ? -5.476 -2.527 -5.714 1.00 94.69 100 LYS A CA 1
ATOM 825 C C . LYS A 1 1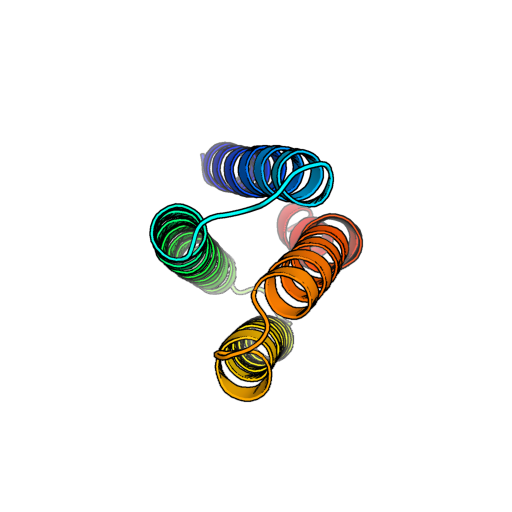00 ? -6.180 -3.418 -4.698 1.00 94.69 100 LYS A C 1
ATOM 827 O O . LYS A 1 100 ? -7.205 -3.001 -4.172 1.00 94.69 100 LYS A O 1
ATOM 832 N N . ASP A 1 101 ? -5.619 -4.581 -4.381 1.00 95.44 101 ASP A N 1
ATOM 833 C CA . ASP A 1 101 ? -6.170 -5.480 -3.361 1.00 95.44 101 ASP A CA 1
ATOM 834 C C . ASP A 1 101 ? -6.153 -4.815 -1.972 1.00 95.44 101 ASP A C 1
ATOM 836 O O . ASP A 1 101 ? -7.131 -4.891 -1.237 1.00 95.44 101 ASP A O 1
ATOM 840 N N . ILE A 1 102 ? -5.093 -4.075 -1.631 1.00 95.62 102 ILE A N 1
ATOM 841 C CA . ILE A 1 102 ? -5.045 -3.261 -0.406 1.00 95.62 102 ILE A CA 1
ATOM 842 C C . ILE A 1 102 ? -6.200 -2.251 -0.390 1.00 95.62 102 ILE A C 1
ATOM 844 O O . ILE A 1 102 ? -6.927 -2.158 0.592 1.00 95.62 102 ILE A O 1
ATOM 848 N N . ILE A 1 103 ? -6.407 -1.522 -1.488 1.00 93.62 103 ILE A N 1
ATOM 849 C CA . ILE A 1 103 ? -7.441 -0.482 -1.554 1.00 93.62 103 ILE A CA 1
ATOM 850 C C . ILE A 1 103 ? -8.861 -1.061 -1.532 1.00 93.62 103 ILE A C 1
ATOM 852 O O . ILE A 1 103 ? -9.746 -0.461 -0.936 1.00 93.62 103 ILE A O 1
ATOM 856 N N . HIS A 1 104 ? -9.097 -2.187 -2.204 1.00 93.25 104 HIS A N 1
ATOM 857 C CA . HIS A 1 104 ? -10.440 -2.743 -2.410 1.00 93.25 104 HIS A CA 1
ATOM 858 C C . HIS A 1 104 ? -10.837 -3.847 -1.437 1.00 93.25 104 HIS A C 1
ATOM 860 O O . HIS A 1 104 ? -11.996 -4.246 -1.437 1.00 93.25 104 HIS A O 1
ATOM 866 N N . ILE A 1 105 ? -9.891 -4.381 -0.670 1.00 92.56 105 ILE A N 1
ATOM 867 C CA . ILE A 1 105 ? -10.162 -5.434 0.307 1.00 92.56 105 ILE A CA 1
ATOM 868 C C . ILE A 1 105 ? -9.807 -4.904 1.685 1.00 92.56 105 ILE A C 1
ATOM 870 O O . ILE A 1 105 ? -10.680 -4.753 2.526 1.00 92.56 105 ILE A O 1
ATOM 874 N N . HIS A 1 106 ? -8.543 -4.557 1.918 1.00 94.31 106 HIS A N 1
ATOM 875 C CA . HIS A 1 106 ? -8.111 -4.155 3.254 1.00 94.31 106 HIS A CA 1
ATOM 876 C C . HIS A 1 106 ? -8.775 -2.848 3.713 1.00 94.31 106 HIS A C 1
ATOM 878 O O . HIS A 1 106 ? -9.490 -2.869 4.707 1.00 94.31 106 HIS A O 1
ATOM 884 N N . ILE A 1 107 ? -8.658 -1.759 2.949 1.00 93.44 107 ILE A N 1
ATOM 885 C CA . ILE A 1 107 ? -9.204 -0.453 3.360 1.00 93.44 107 ILE A CA 1
ATOM 886 C C . ILE A 1 107 ? -10.741 -0.488 3.471 1.00 93.44 107 ILE A C 1
ATOM 888 O O . ILE A 1 107 ? -11.340 -0.019 4.440 1.00 93.44 107 ILE A O 1
ATOM 892 N N . THR A 1 108 ? -11.413 -1.056 2.471 1.00 90.69 108 THR A N 1
ATOM 893 C CA . THR A 1 108 ? -12.882 -1.035 2.402 1.00 90.69 108 THR A CA 1
ATOM 894 C C . THR A 1 108 ? -13.562 -2.079 3.277 1.00 90.69 108 THR A C 1
ATOM 896 O O . THR A 1 108 ? -14.707 -1.867 3.668 1.00 90.69 108 THR A O 1
ATOM 899 N N . GLU A 1 109 ? -12.915 -3.212 3.562 1.00 92.06 109 GLU A N 1
ATOM 900 C CA . GLU A 1 109 ? -13.520 -4.278 4.368 1.00 92.06 109 GLU A CA 1
ATOM 901 C C . GLU A 1 109 ? -12.952 -4.348 5.783 1.00 92.06 109 GLU A C 1
ATOM 903 O O . GLU A 1 109 ? -13.713 -4.619 6.704 1.00 92.06 109 GLU A O 1
ATOM 908 N N . GLU A 1 110 ? -11.653 -4.125 5.989 1.00 93.50 110 GLU A N 1
ATOM 909 C CA . GLU A 1 110 ? -11.018 -4.252 7.307 1.00 93.50 110 GLU A CA 1
ATOM 910 C C . GLU A 1 110 ? -10.948 -2.907 8.038 1.00 93.50 110 GLU A C 1
ATOM 912 O O . GLU A 1 110 ? -11.525 -2.793 9.118 1.00 93.50 110 GLU A O 1
ATOM 917 N N . ASP A 1 111 ? -10.357 -1.865 7.449 1.00 92.94 111 ASP A N 1
ATOM 918 C CA . ASP A 1 111 ? -10.180 -0.564 8.126 1.00 92.94 111 ASP A CA 1
ATOM 919 C C . ASP A 1 111 ? -11.534 0.102 8.413 1.00 92.94 111 ASP A C 1
ATOM 921 O O . ASP A 1 111 ? -11.743 0.732 9.449 1.00 92.94 111 ASP A O 1
ATOM 925 N N . THR A 1 112 ? -12.514 -0.112 7.529 1.00 89.44 112 THR A N 1
ATOM 926 C CA . THR A 1 112 ? -13.891 0.364 7.735 1.00 89.44 112 THR A CA 1
ATOM 927 C C . THR A 1 112 ? -14.549 -0.277 8.965 1.00 89.44 112 THR A C 1
ATOM 929 O O . THR A 1 112 ? -15.406 0.339 9.591 1.00 89.44 112 THR A O 1
ATOM 932 N N . LYS A 1 113 ? -14.160 -1.496 9.374 1.00 91.44 113 LYS A N 1
ATOM 933 C CA . LYS A 1 113 ? -14.656 -2.072 10.639 1.00 91.44 113 LYS A CA 1
ATOM 934 C C . LYS A 1 113 ? -14.098 -1.315 11.834 1.00 91.44 113 LYS A C 1
ATOM 936 O O . LYS A 1 113 ? -14.816 -1.149 12.810 1.00 91.44 113 LYS A O 1
ATOM 941 N N . VAL A 1 114 ? -12.847 -0.861 11.751 1.00 89.38 114 VAL A N 1
ATOM 942 C CA . VAL A 1 114 ? -12.179 -0.104 12.815 1.00 89.38 114 VAL A CA 1
ATOM 943 C C . VAL A 1 114 ? -12.810 1.278 12.976 1.00 89.38 114 VAL A C 1
ATOM 945 O O . VAL A 1 114 ? -13.029 1.704 14.105 1.00 89.38 114 VAL A O 1
ATOM 948 N N . SER A 1 115 ? -13.161 1.957 11.877 1.00 84.06 115 SER A N 1
ATOM 949 C CA . SER A 1 115 ? -13.758 3.304 11.919 1.00 84.06 115 SER A CA 1
ATOM 950 C C . SER A 1 115 ? -15.180 3.357 12.496 1.00 84.06 115 SER A C 1
ATOM 952 O O . SER A 1 115 ? -15.662 4.432 12.848 1.00 84.06 115 SER A O 1
ATOM 954 N N . LEU A 1 116 ? -15.859 2.211 12.613 1.00 83.25 116 LEU A N 1
ATOM 955 C CA . LEU A 1 116 ? -17.190 2.101 13.220 1.00 83.25 116 LEU A CA 1
ATOM 956 C C . LEU A 1 116 ? -17.170 2.022 14.761 1.00 83.25 116 LEU A C 1
ATOM 958 O O . LEU A 1 116 ? -18.248 1.972 15.360 1.00 83.25 116 LEU A O 1
ATOM 962 N N . TYR A 1 117 ? -15.988 1.991 15.387 1.00 80.50 117 TYR A N 1
ATOM 963 C CA . TYR A 1 117 ? -15.790 1.964 16.845 1.00 80.50 117 TYR A CA 1
ATOM 964 C C . TYR A 1 117 ? -15.368 3.332 17.388 1.00 80.50 117 TYR A C 1
ATOM 966 O O . TYR A 1 117 ? -15.880 3.694 18.473 1.00 80.50 117 TYR A O 1
#

Solvent-accessible surface area (backbone atoms only — not comparable to full-atom values): 6509 Å² total; per-residue (Å²): 120,62,63,63,51,50,53,52,44,52,49,50,53,52,51,50,36,54,54,38,56,56,42,70,76,50,94,71,52,75,66,58,51,53,53,50,51,54,51,49,55,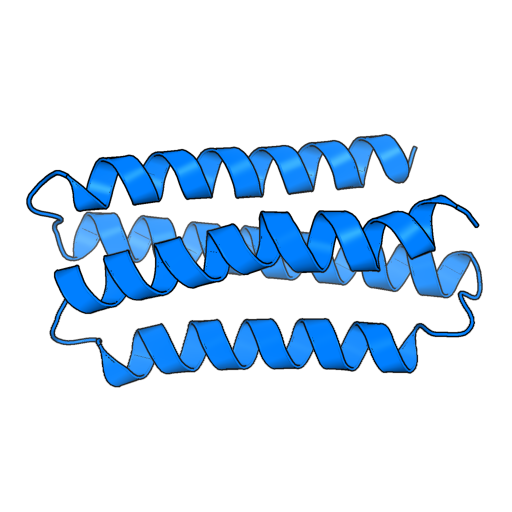52,53,51,52,53,45,53,53,56,48,53,51,49,37,59,73,72,61,43,89,58,48,73,59,52,56,52,50,56,52,49,52,52,51,52,55,50,50,42,52,65,78,24,71,87,38,61,69,62,30,46,50,50,52,35,51,52,46,46,46,42,56,69,43,44,48,64,61,50,51,49,59,60,75,76,110

Mean predicted aligned error: 3.01 Å

Nearest PDB structures (foldseek):
  3waq-assembly1_A  TM=9.185E-01  e=2.313E-02  Nitratidesulfovibrio vulgaris str. Hildenborough
  5w93-assembly3_C  TM=7.841E-01  e=2.431E+00  Mus musculus

Foldseek 3Di:
DLVVVLVVLLVQLVVLLVVLVVCLVDDDDPVRVVVSLVSVVVSLVVNLVSLLVLCVVVVPVCSVVLVVVSVVLVVQLVCLCVVCVPPVSSSSVSVSVSSVCCSPPVVVPPVVVVVVD

Secondary structure (DSSP, 8-state):
--HHHHHHHHHHHHHHHHHHHHHTTSPPPHHHHHHHHHHHHHHHHHHHHHHHHHHHHTT-TTHHHHHHHHHHHHHHHHHHHHHTTT-HHHHHHHHHHHHHHIIIIIIIIIIHHHHT-

Sequence (117 aa):
MYDELLDKQHLNLYKLSNKLSLMNKRCVSSKEIKIVLKELLILLNHHFSDEEAFMQHIQYPDLSAHLRIHRRILMQVENIIISNSKFINVMTEGLDKVLKDIIHIHITEEDTKVSLY

pLDDT: mean 93.39, std 4.93, range [62.91, 97.94]